Protein AF-A0A2R6I2W6-F1 (afdb_monomer_lite)

Foldseek 3Di:
DWKWWKKWWKKAFDDPDPPDDDVVRIDIDIDIHTADAQPDPRNCVLVVQFFQQWGPDFVVQQQVVCCVPPVDRPPPDDPVPPDRMGTPTITTAAMEEAPVRVVRNQVSVVVCLVVVVCSQPPDNHSVSSCCGRNNPRYHHPDDPPPPPPPDDDDDDDD

pLDDT: mean 80.18, std 14.54, range [41.94, 94.88]

Secondary structure (DSSP, 8-state):
--EEEEEEEEEEE---STT---SSSEEEEEEEEEPPPTTSTTTTHHHHHEETTEES-HHHHHHHHHHHHHS----SS--STT-SEEEEEEEEEEEEE-HHHHHHHHHHHHHHHHHT--TTTT--SHHHHIIIIITT-EEE------------------

Radius of gyration: 21.49 Å; chains: 1; bounding box: 52×59×59 Å

Structure (mmCIF, N/CA/C/O backbone):
data_AF-A0A2R6I2W6-F1
#
_entry.id   AF-A0A2R6I2W6-F1
#
loop_
_atom_site.group_PDB
_atom_site.id
_atom_site.type_symbol
_atom_site.label_atom_id
_atom_site.label_alt_id
_atom_site.label_comp_id
_atom_site.label_asym_id
_atom_site.label_entity_id
_atom_site.label_seq_id
_atom_site.pdbx_PDB_ins_code
_atom_site.Cartn_x
_atom_site.Cartn_y
_atom_site.Cartn_z
_atom_site.occupancy
_atom_site.B_iso_or_equiv
_atom_site.auth_seq_id
_atom_site.auth_comp_id
_atom_site.auth_asym_id
_atom_site.auth_atom_id
_atom_site.pdbx_PDB_model_num
ATOM 1 N N . MET A 1 1 ? 6.440 -16.784 -6.865 1.00 82.12 1 MET A N 1
ATOM 2 C CA . MET A 1 1 ? 6.296 -15.317 -6.843 1.00 82.12 1 MET A CA 1
ATOM 3 C C . MET A 1 1 ? 5.203 -14.916 -5.870 1.00 82.12 1 MET A C 1
ATOM 5 O O . MET A 1 1 ? 4.037 -14.854 -6.238 1.00 82.12 1 MET A O 1
ATOM 9 N N . ASP A 1 2 ? 5.596 -14.637 -4.634 1.00 87.62 2 ASP A N 1
ATOM 10 C CA . ASP A 1 2 ? 4.736 -14.123 -3.574 1.00 87.62 2 ASP A CA 1
ATOM 11 C C . ASP A 1 2 ? 5.276 -12.786 -3.063 1.00 87.62 2 ASP A C 1
ATOM 13 O O . ASP A 1 2 ? 6.443 -12.669 -2.670 1.00 87.62 2 ASP A O 1
ATOM 17 N N . ALA A 1 3 ? 4.414 -11.771 -3.019 1.00 91.88 3 ALA A N 1
ATOM 18 C CA . ALA A 1 3 ? 4.738 -10.492 -2.409 1.00 91.88 3 ALA A CA 1
ATOM 19 C C . ALA A 1 3 ? 3.515 -9.818 -1.790 1.00 91.88 3 ALA A C 1
ATOM 21 O O . ALA A 1 3 ? 2.388 -9.964 -2.260 1.00 91.88 3 ALA A O 1
ATOM 22 N N . ALA A 1 4 ? 3.746 -9.064 -0.719 1.00 93.44 4 ALA A N 1
ATOM 23 C CA . ALA A 1 4 ? 2.725 -8.308 -0.021 1.00 93.44 4 ALA A CA 1
ATOM 24 C C . ALA A 1 4 ? 3.275 -6.984 0.517 1.00 93.44 4 ALA A C 1
ATOM 26 O O . ALA A 1 4 ? 4.338 -6.931 1.142 1.00 93.44 4 ALA A O 1
ATOM 27 N N . TYR A 1 5 ? 2.507 -5.916 0.320 1.00 91.44 5 TYR A N 1
ATOM 28 C CA . TYR A 1 5 ? 2.712 -4.637 0.984 1.00 91.44 5 TYR A CA 1
ATOM 29 C C . TYR A 1 5 ? 2.164 -4.717 2.405 1.00 91.44 5 TYR A C 1
ATOM 31 O O . TYR A 1 5 ? 0.987 -5.025 2.612 1.00 91.44 5 TYR A O 1
ATOM 39 N N . VAL A 1 6 ? 3.017 -4.428 3.379 1.00 92.31 6 VAL A N 1
ATOM 40 C CA . VAL A 1 6 ? 2.682 -4.475 4.798 1.00 92.31 6 VAL A CA 1
ATOM 41 C C . VAL A 1 6 ? 2.515 -3.063 5.324 1.00 92.31 6 VAL A C 1
ATOM 43 O O . VAL A 1 6 ? 3.423 -2.233 5.234 1.00 92.31 6 VAL A O 1
ATOM 46 N N . PHE A 1 7 ? 1.361 -2.819 5.930 1.00 91.00 7 PHE A N 1
ATOM 47 C CA . PHE A 1 7 ? 1.010 -1.553 6.552 1.00 91.00 7 PHE A CA 1
ATOM 48 C C . PHE A 1 7 ? 0.726 -1.759 8.033 1.00 91.00 7 PHE A C 1
ATOM 50 O O . PHE A 1 7 ? 0.087 -2.736 8.427 1.00 91.00 7 PHE A O 1
ATOM 57 N N . ARG A 1 8 ? 1.157 -0.806 8.858 1.00 92.69 8 ARG A N 1
ATOM 58 C CA . ARG A 1 8 ? 0.614 -0.637 10.202 1.00 92.69 8 ARG A CA 1
ATOM 59 C C . ARG A 1 8 ? -0.616 0.245 10.087 1.00 92.69 8 ARG A C 1
ATOM 61 O O . ARG A 1 8 ? -0.552 1.319 9.501 1.00 92.69 8 ARG A O 1
ATOM 68 N N . VAL A 1 9 ? -1.722 -0.214 10.652 1.00 92.44 9 VAL A N 1
ATOM 69 C CA . VAL A 1 9 ? -2.995 0.496 10.625 1.00 92.44 9 VAL A CA 1
ATOM 70 C C . VAL A 1 9 ? -3.437 0.745 12.053 1.00 92.44 9 VAL A C 1
ATOM 72 O O . VAL A 1 9 ? -3.526 -0.191 12.849 1.00 92.44 9 VAL A O 1
ATOM 75 N N . ARG A 1 10 ? -3.736 2.001 12.380 1.00 92.12 10 ARG A N 1
ATOM 76 C CA . ARG A 1 10 ? -4.342 2.356 13.660 1.00 92.12 10 ARG A CA 1
ATOM 77 C C . ARG A 1 10 ? -5.842 2.516 13.479 1.00 92.12 10 ARG A C 1
ATOM 79 O O . ARG A 1 10 ? -6.295 3.362 12.710 1.00 92.12 10 ARG A O 1
ATOM 86 N N . LEU A 1 11 ? -6.603 1.691 14.185 1.00 90.12 11 LEU A N 1
ATOM 87 C CA . LEU A 1 11 ? -8.055 1.629 14.114 1.00 90.12 11 LEU A CA 1
ATOM 88 C C . LEU A 1 11 ? -8.657 2.169 15.403 1.00 90.12 11 LEU A C 1
ATOM 90 O O . LEU A 1 11 ? -8.251 1.766 16.490 1.00 90.12 11 LEU A O 1
ATOM 94 N N . ARG A 1 12 ? -9.663 3.029 15.283 1.00 88.38 12 ARG A N 1
ATOM 95 C CA . ARG A 1 12 ? -10.499 3.482 16.393 1.00 88.38 12 ARG A CA 1
ATOM 96 C C . ARG A 1 12 ? -11.868 2.830 16.294 1.00 88.38 12 ARG A C 1
ATOM 98 O O . ARG A 1 12 ? -12.533 2.931 15.263 1.00 88.38 12 ARG A O 1
ATOM 105 N N . LEU A 1 13 ? -12.266 2.153 17.359 1.00 87.38 13 LEU A N 1
ATOM 106 C CA . LEU A 1 13 ? -13.540 1.466 17.492 1.00 87.38 13 LEU A CA 1
ATOM 107 C C . LEU A 1 13 ? -14.494 2.363 18.287 1.00 87.38 13 LEU A C 1
ATOM 109 O O . LEU A 1 13 ? -14.219 2.698 19.438 1.00 87.38 13 LEU A O 1
ATOM 113 N N . ASP A 1 14 ? -15.607 2.748 17.667 1.00 83.25 14 ASP A N 1
ATOM 114 C CA . ASP A 1 14 ? -16.619 3.638 18.247 1.00 83.25 14 ASP A CA 1
ATOM 115 C C . ASP A 1 14 ? -17.962 2.885 18.319 1.00 83.25 14 ASP A C 1
ATOM 117 O O . ASP A 1 14 ? -18.756 2.894 17.368 1.00 83.25 14 ASP A O 1
ATOM 121 N N . PRO A 1 15 ? -18.188 2.089 19.383 1.00 77.00 15 PRO A N 1
ATOM 122 C CA . PRO A 1 15 ? -19.386 1.273 19.496 1.00 77.00 15 PRO A CA 1
ATOM 123 C C . PRO A 1 15 ? -20.615 2.167 19.674 1.00 77.00 15 PRO A C 1
ATOM 125 O O . PRO A 1 15 ? -20.692 2.986 20.580 1.00 77.00 15 PRO A O 1
ATOM 128 N N . ARG A 1 16 ? -21.630 1.955 18.834 1.00 75.50 16 ARG A N 1
ATOM 129 C CA . ARG A 1 16 ? -22.896 2.707 18.896 1.00 75.50 16 ARG A CA 1
ATOM 130 C C . ARG A 1 16 ? -23.864 2.236 19.979 1.00 75.50 16 ARG A C 1
ATOM 132 O O . ARG A 1 16 ? -24.879 2.885 20.208 1.00 75.50 16 ARG A O 1
ATOM 139 N N . ALA A 1 17 ? -23.617 1.070 20.566 1.00 80.38 17 ALA A N 1
ATOM 140 C CA . ALA A 1 17 ? -24.505 0.502 21.566 1.00 80.38 17 ALA A CA 1
ATOM 141 C C . ALA A 1 17 ? -24.363 1.272 22.885 1.00 80.38 17 ALA A C 1
ATOM 143 O O . ALA A 1 17 ? -23.270 1.358 23.445 1.00 80.38 17 ALA A O 1
ATOM 144 N N . GLU A 1 18 ? -25.474 1.817 23.385 1.00 80.12 18 GLU A N 1
ATOM 145 C CA . GLU A 1 18 ? -25.502 2.489 24.684 1.00 80.12 18 GLU A CA 1
ATOM 146 C C . GLU A 1 18 ? -25.022 1.542 25.793 1.00 80.12 18 GLU A C 1
ATOM 148 O O . GLU A 1 18 ? -25.392 0.367 25.838 1.00 80.12 18 GLU A O 1
ATOM 153 N N . GLY A 1 19 ? -24.173 2.054 26.687 1.00 83.56 19 GLY A N 1
ATOM 154 C CA . GLY A 1 19 ? -23.581 1.272 27.775 1.00 83.56 19 GLY A CA 1
ATOM 155 C C . GLY A 1 19 ? -22.390 0.392 27.374 1.00 83.56 19 GLY A C 1
ATOM 156 O O . GLY A 1 19 ? -21.872 -0.323 28.229 1.00 83.56 19 GLY A O 1
ATOM 157 N N . VAL A 1 20 ? -21.925 0.449 26.120 1.00 85.62 20 VAL A N 1
ATOM 158 C CA . VAL A 1 20 ? -20.703 -0.235 25.674 1.00 85.62 20 VAL A CA 1
ATOM 159 C C . VAL A 1 20 ? -19.548 0.759 25.596 1.00 85.62 20 VAL A C 1
ATOM 161 O O . VAL A 1 20 ? -19.600 1.737 24.857 1.00 85.62 20 VAL A O 1
ATOM 164 N N . THR A 1 21 ? -18.475 0.481 26.332 1.00 83.56 21 THR A N 1
ATOM 165 C CA . THR A 1 21 ? -17.224 1.251 26.304 1.00 83.56 21 THR A CA 1
ATOM 166 C C . THR A 1 21 ? -16.058 0.323 26.002 1.00 83.56 21 THR A C 1
ATOM 168 O O . THR A 1 21 ? -16.011 -0.791 26.525 1.00 83.56 21 THR A O 1
ATOM 171 N N . LEU A 1 22 ? -15.109 0.781 25.187 1.00 86.00 22 LEU A N 1
ATOM 172 C CA . LEU A 1 22 ? -13.890 0.043 24.864 1.00 86.00 22 LEU A CA 1
ATOM 173 C C . LEU A 1 22 ? -12.689 0.731 25.507 1.00 86.00 22 LEU A C 1
ATOM 175 O O . LEU A 1 22 ? -12.541 1.946 25.393 1.00 86.00 22 LEU A O 1
ATOM 179 N N . ASP A 1 23 ? -11.829 -0.057 26.146 1.00 88.81 23 ASP A N 1
ATOM 180 C CA . ASP A 1 23 ? -10.532 0.385 26.647 1.00 88.81 23 ASP A CA 1
ATOM 181 C C . ASP A 1 23 ? -9.479 -0.701 26.342 1.00 88.81 23 ASP A C 1
ATOM 183 O O . ASP A 1 23 ? -9.585 -1.811 26.870 1.00 88.81 23 ASP A O 1
ATOM 187 N N . PRO A 1 24 ? -8.510 -0.437 25.446 1.00 88.81 24 PRO A N 1
ATOM 188 C CA . PRO A 1 24 ? -8.386 0.778 24.643 1.00 88.81 24 PRO A CA 1
ATOM 189 C C . PRO A 1 24 ? -9.439 0.834 23.517 1.00 88.81 24 PRO A C 1
ATOM 191 O O . PRO A 1 24 ? -9.744 -0.170 22.875 1.00 88.81 24 PRO A O 1
ATOM 194 N N . ALA A 1 25 ? -9.960 2.028 23.221 1.00 87.94 25 ALA A N 1
ATOM 195 C CA . ALA A 1 25 ? -10.829 2.258 22.056 1.00 87.94 25 ALA A CA 1
ATOM 196 C C . ALA A 1 25 ? -10.052 2.326 20.726 1.00 87.94 25 ALA A C 1
ATOM 198 O O . ALA A 1 25 ? -10.647 2.295 19.649 1.00 87.94 25 ALA A O 1
ATOM 199 N N . THR A 1 26 ? -8.723 2.413 20.794 1.00 91.50 26 THR A N 1
ATOM 200 C CA . THR A 1 26 ? -7.831 2.457 19.636 1.00 91.50 26 THR A CA 1
ATOM 201 C C . THR A 1 26 ? -6.871 1.280 19.685 1.00 91.50 26 THR A C 1
ATOM 203 O O . THR A 1 26 ? -6.196 1.062 20.689 1.00 91.50 26 THR A O 1
ATOM 206 N N . VAL A 1 27 ? -6.791 0.542 18.583 1.00 92.75 27 VAL A N 1
ATOM 207 C CA . VAL A 1 27 ? -5.924 -0.626 18.432 1.00 92.75 27 VAL A CA 1
ATOM 208 C C . VAL A 1 27 ? -5.034 -0.464 17.208 1.00 92.75 27 VAL A C 1
ATOM 210 O O . VAL A 1 27 ? -5.445 0.087 16.187 1.00 92.75 27 VAL A O 1
ATOM 213 N N . GLU A 1 28 ? -3.804 -0.952 17.302 1.00 93.50 28 GLU A N 1
ATOM 214 C CA . GLU A 1 28 ? -2.903 -1.055 16.158 1.00 93.50 28 GLU A CA 1
ATOM 215 C C . GLU A 1 28 ? -2.947 -2.475 15.599 1.00 93.50 28 GLU A C 1
ATOM 217 O O . GLU A 1 28 ? -2.928 -3.453 16.347 1.00 93.50 28 GLU A O 1
ATOM 222 N N . THR A 1 29 ? -3.001 -2.590 14.277 1.00 91.50 29 THR A N 1
ATOM 223 C CA . THR A 1 29 ? -2.993 -3.871 13.572 1.00 91.50 29 THR A CA 1
ATOM 224 C C . THR A 1 29 ? -2.086 -3.821 12.345 1.00 91.50 29 THR A C 1
ATOM 226 O O . THR A 1 29 ? -1.642 -2.752 11.917 1.00 91.50 29 THR A O 1
ATOM 229 N N . THR A 1 30 ? -1.806 -4.992 11.780 1.00 92.69 30 THR A N 1
ATOM 230 C CA . THR A 1 30 ? -1.040 -5.149 10.543 1.00 92.69 30 THR A CA 1
ATOM 231 C C . THR A 1 30 ? -1.987 -5.531 9.414 1.00 92.69 30 THR A C 1
ATOM 233 O O . THR A 1 30 ? -2.737 -6.497 9.536 1.00 92.69 30 THR A O 1
ATOM 236 N N . MET A 1 31 ? -1.935 -4.788 8.312 1.00 90.38 31 MET A N 1
ATOM 237 C CA . MET A 1 31 ? -2.654 -5.096 7.078 1.00 90.38 31 MET A CA 1
ATOM 238 C C . MET A 1 31 ? -1.650 -5.539 6.016 1.00 90.38 31 MET A C 1
ATOM 240 O O . MET A 1 31 ? -0.682 -4.828 5.747 1.00 90.38 31 MET A O 1
ATOM 244 N N . GLU A 1 32 ? -1.891 -6.698 5.409 1.00 91.31 32 GLU A N 1
ATOM 245 C CA . GLU A 1 32 ? -1.108 -7.202 4.280 1.00 91.31 32 GLU A CA 1
ATOM 246 C C . GLU A 1 32 ? -1.968 -7.132 3.013 1.00 91.31 32 GLU A C 1
ATOM 248 O O . GLU A 1 32 ? -3.048 -7.720 2.957 1.00 91.31 32 GLU A O 1
ATOM 253 N N . ARG A 1 33 ? -1.501 -6.395 2.001 1.00 89.00 33 ARG A N 1
ATOM 254 C CA . ARG A 1 33 ? -2.105 -6.359 0.662 1.00 89.00 33 ARG A CA 1
ATOM 255 C C . ARG A 1 33 ? -1.210 -7.148 -0.283 1.00 89.00 33 ARG A C 1
ATOM 257 O O . ARG A 1 33 ? -0.052 -6.771 -0.446 1.00 89.00 33 ARG A O 1
ATOM 264 N N . ALA A 1 34 ? -1.743 -8.189 -0.920 1.00 90.31 34 ALA A N 1
ATOM 265 C CA . ALA A 1 34 ? -1.027 -8.910 -1.971 1.00 90.31 34 ALA A CA 1
ATOM 266 C C . ALA A 1 34 ? -0.574 -7.934 -3.068 1.00 90.31 34 ALA A C 1
ATOM 268 O O . ALA A 1 34 ? -1.333 -7.049 -3.470 1.00 90.31 34 ALA A O 1
ATOM 269 N N . ALA A 1 35 ? 0.681 -8.053 -3.487 1.00 90.56 35 ALA A N 1
ATOM 270 C CA . ALA A 1 35 ? 1.218 -7.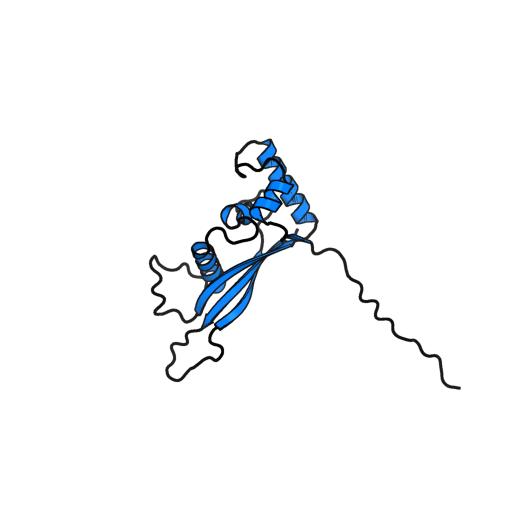246 -4.566 1.00 90.56 35 ALA A CA 1
ATOM 271 C C . ALA A 1 35 ? 0.882 -7.901 -5.909 1.00 90.56 35 ALA A C 1
ATOM 273 O O . ALA A 1 35 ? 0.994 -9.118 -6.059 1.00 90.56 35 ALA A O 1
ATOM 274 N N . ASP A 1 36 ? 0.451 -7.080 -6.860 1.00 92.00 36 ASP A N 1
ATOM 275 C CA . ASP A 1 36 ? 0.122 -7.527 -8.208 1.00 92.00 36 ASP A CA 1
ATOM 276 C C . ASP A 1 36 ? 1.413 -7.912 -8.963 1.00 92.00 36 ASP A C 1
ATOM 278 O O . ASP A 1 36 ? 2.460 -7.299 -8.716 1.00 92.00 36 ASP A O 1
ATOM 282 N N . PRO A 1 37 ? 1.388 -8.916 -9.859 1.00 88.62 37 PRO A N 1
ATOM 283 C CA . PRO A 1 37 ? 2.591 -9.378 -10.549 1.00 88.62 37 PRO A CA 1
ATOM 284 C C . PRO A 1 37 ? 3.281 -8.256 -11.346 1.00 88.62 37 PRO A C 1
ATOM 286 O O . PRO A 1 37 ? 2.599 -7.485 -12.022 1.00 88.62 37 PRO A O 1
ATOM 289 N N . PRO A 1 38 ? 4.623 -8.150 -11.324 1.00 90.19 38 PRO A N 1
ATOM 290 C CA . PRO A 1 38 ? 5.331 -7.115 -12.070 1.00 90.19 38 PRO A CA 1
ATOM 291 C C . PRO A 1 38 ? 5.035 -7.165 -13.573 1.00 90.19 38 PRO A C 1
ATOM 293 O O . PRO A 1 38 ? 5.145 -8.217 -14.198 1.00 90.19 38 PRO A O 1
ATOM 296 N N . GLY A 1 39 ? 4.690 -6.016 -14.157 1.00 85.62 39 GLY A N 1
ATOM 297 C CA . GLY A 1 39 ? 4.330 -5.891 -15.572 1.00 85.62 39 GLY A CA 1
ATOM 298 C C . GLY A 1 39 ? 2.850 -6.139 -15.894 1.00 85.62 39 GLY A C 1
ATOM 299 O O . GLY A 1 39 ? 2.451 -5.919 -17.035 1.00 85.62 39 GLY A O 1
ATOM 300 N N . GLU A 1 40 ? 2.029 -6.544 -14.920 1.00 88.19 40 GLU A N 1
ATOM 301 C CA . GLU A 1 40 ? 0.573 -6.690 -15.072 1.00 88.19 40 GLU A CA 1
ATOM 302 C C . GLU A 1 40 ? -0.195 -5.475 -14.541 1.00 88.19 40 GLU A C 1
ATOM 304 O O . GLU A 1 40 ? 0.312 -4.711 -13.727 1.00 88.19 40 GLU A O 1
ATOM 309 N N . ASP A 1 41 ? -1.449 -5.289 -14.956 1.00 83.25 41 ASP A N 1
ATOM 310 C CA . ASP A 1 41 ? -2.280 -4.181 -14.472 1.00 83.25 41 ASP A CA 1
ATOM 311 C C . ASP A 1 41 ? -2.290 -4.092 -12.930 1.00 83.25 41 ASP A C 1
ATOM 313 O O . ASP A 1 41 ? -2.666 -5.030 -12.234 1.00 83.25 41 ASP A O 1
ATOM 317 N N . GLY A 1 42 ? -1.883 -2.936 -12.389 1.00 81.38 42 GLY A N 1
ATOM 318 C CA . GLY A 1 42 ? -1.833 -2.681 -10.940 1.00 81.38 42 GLY A CA 1
ATOM 319 C C . GLY A 1 42 ? -0.457 -2.839 -10.277 1.00 81.38 42 GLY A C 1
ATOM 320 O O . GLY A 1 42 ? -0.275 -2.364 -9.154 1.00 81.38 42 GLY A O 1
ATOM 321 N N . TRP A 1 43 ? 0.550 -3.381 -10.971 1.00 88.38 43 TRP A N 1
ATOM 322 C CA . TRP A 1 43 ? 1.900 -3.597 -10.416 1.00 88.38 43 TRP A CA 1
ATOM 323 C C . TRP A 1 43 ? 2.631 -2.321 -9.962 1.00 88.38 43 TRP A C 1
ATOM 325 O O . TRP A 1 43 ? 3.530 -2.356 -9.118 1.00 88.38 43 TRP A O 1
ATOM 335 N N . LEU A 1 44 ? 2.210 -1.166 -10.485 1.00 88.31 44 LEU A N 1
ATOM 336 C CA . LEU A 1 44 ? 2.732 0.162 -10.149 1.00 88.31 44 LEU A CA 1
ATOM 337 C C . LEU A 1 44 ? 2.136 0.742 -8.858 1.00 88.31 44 LEU A C 1
ATOM 339 O O . LEU A 1 44 ? 2.368 1.909 -8.546 1.00 88.31 44 LEU A O 1
ATOM 343 N N . PHE A 1 45 ? 1.429 -0.066 -8.062 1.00 85.81 45 PHE A N 1
ATOM 344 C CA . PHE A 1 45 ? 0.853 0.347 -6.782 1.00 85.81 45 PHE A CA 1
ATOM 345 C C . PHE A 1 45 ? 1.843 1.126 -5.898 1.00 85.81 45 PHE A C 1
ATOM 347 O O . PHE A 1 45 ? 1.483 2.157 -5.331 1.00 85.81 45 PHE A O 1
ATOM 354 N N . PHE A 1 46 ? 3.099 0.669 -5.804 1.00 86.75 46 PHE A N 1
ATOM 355 C CA . PHE A 1 46 ? 4.129 1.344 -5.008 1.00 86.75 46 PHE A CA 1
ATOM 356 C C . PHE A 1 46 ? 4.464 2.747 -5.529 1.00 86.75 46 PHE A C 1
ATOM 358 O O . PHE A 1 46 ? 4.681 3.648 -4.729 1.00 86.75 46 PHE A O 1
ATOM 365 N N . ARG A 1 47 ? 4.476 2.949 -6.850 1.00 86.00 47 ARG A N 1
ATOM 366 C CA . ARG A 1 47 ? 4.721 4.258 -7.463 1.00 86.00 47 ARG A CA 1
ATOM 367 C C . ARG A 1 47 ? 3.586 5.224 -7.139 1.00 86.00 47 ARG A C 1
ATOM 369 O O . ARG A 1 47 ? 3.830 6.383 -6.824 1.00 86.00 47 ARG A O 1
ATOM 376 N N . ASP A 1 48 ? 2.355 4.734 -7.230 1.00 85.44 48 ASP A N 1
ATOM 377 C CA . ASP A 1 48 ? 1.166 5.575 -7.109 1.00 85.44 48 ASP A CA 1
ATOM 378 C C . ASP A 1 48 ? 0.863 5.953 -5.650 1.00 85.44 48 ASP A C 1
ATOM 380 O O . ASP A 1 48 ? 0.294 7.014 -5.401 1.00 85.44 48 ASP A O 1
ATOM 384 N N . ASN A 1 49 ? 1.280 5.126 -4.683 1.00 82.38 49 ASN A N 1
ATOM 385 C CA . ASN A 1 49 ? 0.889 5.270 -3.274 1.00 82.38 49 ASN A CA 1
ATOM 386 C C . ASN A 1 49 ? 2.048 5.538 -2.307 1.00 82.38 49 ASN A C 1
ATOM 388 O O . ASN A 1 49 ? 1.800 5.929 -1.165 1.00 82.38 49 ASN A O 1
ATOM 392 N N . LEU A 1 50 ? 3.302 5.301 -2.706 1.00 85.62 50 LEU A N 1
ATOM 393 C CA . LEU A 1 50 ? 4.452 5.398 -1.806 1.00 85.62 50 LEU A CA 1
ATOM 394 C C . LEU A 1 50 ? 5.475 6.412 -2.307 1.00 85.62 50 LEU A C 1
ATOM 396 O O . LEU A 1 50 ? 5.723 6.547 -3.500 1.00 85.62 50 LEU A O 1
ATOM 400 N N . TRP A 1 51 ? 6.105 7.113 -1.374 1.00 83.00 51 TRP A N 1
ATOM 401 C CA . TRP A 1 51 ? 7.256 7.962 -1.633 1.00 83.00 51 TRP A CA 1
ATOM 402 C C . TRP A 1 51 ? 8.206 7.900 -0.441 1.00 83.00 51 TRP A C 1
ATOM 404 O O . TRP A 1 51 ? 7.808 8.102 0.701 1.00 83.00 51 TRP A O 1
ATOM 414 N N . ARG A 1 52 ? 9.477 7.595 -0.703 1.00 81.88 52 ARG A N 1
ATOM 415 C CA . ARG A 1 52 ? 10.552 7.399 0.284 1.00 81.88 52 ARG A CA 1
ATOM 416 C C . ARG A 1 52 ? 10.209 6.413 1.408 1.00 81.88 52 ARG A C 1
ATOM 418 O O . ARG A 1 52 ? 10.716 6.549 2.518 1.00 81.88 52 ARG A O 1
ATOM 425 N N . GLY A 1 53 ? 9.397 5.395 1.115 1.00 78.19 53 GLY A N 1
ATOM 426 C CA . GLY A 1 53 ? 8.957 4.416 2.110 1.00 78.19 53 GLY A CA 1
ATOM 427 C C . GLY A 1 53 ? 7.849 4.923 3.041 1.00 78.19 53 GLY A C 1
ATOM 428 O O . GLY A 1 53 ? 7.606 4.311 4.077 1.00 78.19 53 GLY A O 1
ATOM 429 N N . GLU A 1 54 ? 7.163 6.005 2.680 1.00 78.25 54 GLU A N 1
ATOM 430 C CA . GLU A 1 54 ? 5.976 6.513 3.370 1.00 78.25 54 GLU A CA 1
ATOM 431 C C . GLU A 1 54 ? 4.794 6.588 2.396 1.00 78.25 54 GLU A C 1
ATOM 433 O O . GLU A 1 54 ? 4.985 6.618 1.180 1.00 78.25 54 GLU A O 1
ATOM 438 N N . ALA A 1 55 ? 3.563 6.609 2.914 1.00 81.00 55 ALA A N 1
ATOM 439 C CA . ALA A 1 55 ? 2.395 6.891 2.084 1.00 81.00 55 ALA A CA 1
ATOM 440 C C . ALA A 1 55 ? 2.481 8.336 1.569 1.00 81.00 55 ALA A C 1
ATOM 442 O O . ALA A 1 55 ? 2.583 9.269 2.367 1.00 81.00 55 ALA A O 1
ATOM 443 N N . ASN A 1 56 ? 2.453 8.524 0.248 1.00 82.44 56 ASN A N 1
ATOM 444 C CA . ASN A 1 56 ? 2.584 9.855 -0.358 1.00 82.44 56 ASN A CA 1
ATOM 445 C C . ASN A 1 56 ? 1.356 10.748 -0.088 1.00 82.44 56 ASN A C 1
ATOM 447 O O . ASN A 1 56 ? 1.494 11.965 0.028 1.00 82.44 56 ASN A O 1
ATOM 451 N N . ASP A 1 57 ? 0.182 10.133 0.060 1.00 82.12 57 ASP A N 1
ATOM 452 C CA . ASP A 1 57 ? -1.087 10.752 0.424 1.00 82.12 57 ASP A CA 1
ATOM 453 C C . ASP A 1 57 ? -1.714 9.977 1.603 1.00 82.12 57 ASP A C 1
ATOM 455 O O . ASP A 1 57 ? -2.330 8.919 1.422 1.00 82.12 57 ASP A O 1
ATOM 459 N N . PRO A 1 58 ? -1.552 10.478 2.842 1.00 76.44 58 PRO A N 1
ATOM 460 C CA . PRO A 1 58 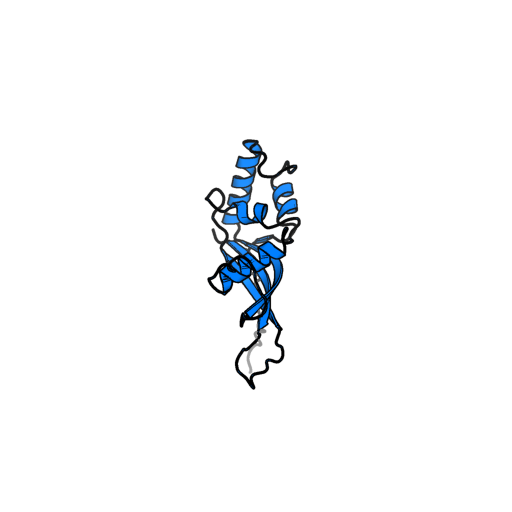? -2.099 9.837 4.033 1.00 76.44 58 PRO A CA 1
ATOM 461 C C . PRO A 1 58 ? -3.631 9.751 4.052 1.00 76.44 58 PRO A C 1
ATOM 463 O O . PRO A 1 58 ? -4.176 8.849 4.692 1.00 76.44 58 PRO A O 1
ATOM 466 N N . GLU A 1 59 ? -4.344 10.674 3.398 1.00 78.75 59 GLU A N 1
ATOM 467 C CA . GLU A 1 59 ? -5.807 10.610 3.307 1.00 78.75 59 GLU A CA 1
ATOM 468 C C . GLU A 1 59 ? -6.219 9.487 2.359 1.00 78.75 59 GLU A C 1
ATOM 470 O O . GLU A 1 59 ? -7.021 8.631 2.739 1.00 78.75 59 GLU A O 1
ATOM 475 N N . HIS A 1 60 ? -5.587 9.409 1.187 1.00 76.94 60 HIS A N 1
ATOM 476 C CA . HIS A 1 60 ? -5.822 8.324 0.240 1.00 76.94 60 HIS A CA 1
ATOM 477 C C . HIS A 1 60 ? -5.471 6.951 0.830 1.00 76.94 60 HIS A C 1
ATOM 479 O O . HIS A 1 60 ? -6.243 5.999 0.706 1.00 76.94 60 HIS A O 1
ATOM 485 N N . ALA A 1 61 ? -4.354 6.842 1.556 1.00 80.62 61 ALA A N 1
ATOM 486 C CA . ALA A 1 61 ? -3.958 5.600 2.216 1.00 80.62 61 ALA A CA 1
ATOM 487 C C . ALA A 1 61 ? -4.989 5.135 3.261 1.00 80.62 61 ALA A C 1
ATOM 489 O O . ALA A 1 61 ? -5.290 3.940 3.345 1.00 80.62 61 ALA A O 1
ATOM 490 N N . ARG A 1 62 ? -5.581 6.064 4.028 1.00 83.06 62 ARG A N 1
ATOM 491 C CA . ARG A 1 62 ? -6.687 5.755 4.953 1.00 83.06 62 ARG A CA 1
ATOM 492 C C . ARG A 1 62 ? -7.926 5.274 4.211 1.00 83.06 62 ARG A C 1
ATOM 494 O O . ARG A 1 62 ? -8.552 4.320 4.666 1.00 83.06 62 ARG A O 1
ATOM 501 N N . GLU A 1 63 ? -8.277 5.901 3.090 1.00 80.25 63 GLU A N 1
ATOM 502 C CA . GLU A 1 63 ? -9.416 5.482 2.266 1.00 80.25 63 GLU A CA 1
ATOM 503 C C . GLU A 1 63 ? -9.222 4.076 1.689 1.00 80.25 63 GLU A C 1
ATOM 505 O O . GLU A 1 63 ? -10.144 3.263 1.759 1.00 80.25 63 GLU A O 1
ATOM 510 N N . LEU A 1 64 ? -8.024 3.763 1.188 1.00 79.19 64 LEU A N 1
ATOM 511 C CA . LEU A 1 64 ? -7.685 2.431 0.682 1.00 79.19 64 LEU A CA 1
ATOM 512 C C . LEU A 1 64 ? -7.732 1.372 1.785 1.00 79.19 64 LEU A C 1
ATOM 514 O O . LEU A 1 64 ? -8.336 0.317 1.597 1.00 79.19 64 LEU A O 1
ATOM 518 N N . ALA A 1 65 ? -7.138 1.646 2.950 1.00 81.94 65 ALA A N 1
ATOM 519 C CA . ALA A 1 65 ? -7.190 0.721 4.083 1.00 81.94 65 ALA A CA 1
ATOM 520 C C . ALA A 1 65 ? -8.628 0.509 4.564 1.00 81.94 65 ALA A C 1
ATOM 522 O O . ALA A 1 65 ? -9.035 -0.601 4.894 1.00 81.94 65 ALA A O 1
ATOM 523 N N . HIS A 1 66 ? -9.426 1.570 4.570 1.00 80.00 66 HIS A N 1
ATOM 524 C CA . HIS A 1 66 ? -10.832 1.496 4.916 1.00 80.00 66 HIS A CA 1
ATOM 525 C C . HIS A 1 66 ? -11.639 0.659 3.912 1.00 80.00 66 HIS A C 1
ATOM 527 O O . HIS A 1 66 ? -12.434 -0.183 4.329 1.00 80.00 66 HIS A O 1
ATOM 533 N N . GLU A 1 67 ? -11.446 0.864 2.608 1.00 80.56 67 GLU A N 1
ATOM 534 C CA . GLU A 1 67 ? -12.067 0.049 1.558 1.00 80.56 67 GLU A CA 1
ATOM 535 C C . GLU A 1 67 ? -11.666 -1.425 1.694 1.00 80.56 67 GLU A C 1
ATOM 537 O O . GLU A 1 67 ? -12.534 -2.295 1.662 1.00 80.56 67 GLU A O 1
ATOM 542 N N . ALA A 1 68 ? -10.383 -1.707 1.931 1.00 80.00 68 ALA A N 1
ATOM 543 C CA . ALA A 1 68 ? -9.875 -3.066 2.093 1.00 80.00 68 ALA A CA 1
ATOM 544 C C . ALA A 1 68 ? -10.423 -3.770 3.348 1.00 80.00 68 ALA A C 1
ATOM 546 O O . ALA A 1 68 ? -10.774 -4.946 3.290 1.00 80.00 68 ALA A O 1
ATOM 547 N N . LEU A 1 69 ? -10.512 -3.066 4.481 1.00 79.19 69 LEU A N 1
ATOM 548 C CA . LEU A 1 69 ? -10.939 -3.650 5.759 1.00 79.19 69 LEU A CA 1
ATOM 549 C C . LEU A 1 69 ? -12.459 -3.754 5.902 1.00 79.19 69 LEU A C 1
ATOM 551 O O . LEU A 1 69 ? -12.951 -4.643 6.593 1.00 79.19 69 LEU A O 1
ATOM 555 N N . LEU A 1 70 ? -13.205 -2.819 5.311 1.00 75.38 70 LEU A N 1
ATOM 556 C CA . LEU A 1 70 ? -14.640 -2.659 5.561 1.00 75.38 70 LEU A CA 1
ATOM 557 C C . LEU A 1 70 ? -15.487 -2.867 4.296 1.00 75.38 70 LEU A C 1
ATOM 559 O O . LEU A 1 70 ? -16.710 -2.798 4.379 1.00 75.38 70 LEU A O 1
ATOM 563 N N . GLY A 1 71 ? -14.860 -3.126 3.142 1.00 68.38 71 GLY A N 1
ATOM 564 C CA . GLY A 1 71 ? -15.527 -3.487 1.886 1.00 68.38 71 GLY A CA 1
ATOM 565 C C . GLY A 1 71 ? -16.317 -2.357 1.217 1.00 68.38 71 GLY A C 1
ATOM 566 O O . GLY A 1 71 ? -17.054 -2.608 0.267 1.00 68.38 71 GLY A O 1
ATOM 567 N N . GLU A 1 72 ? -16.200 -1.117 1.700 1.00 62.34 72 GLU A N 1
ATOM 568 C CA . GLU A 1 72 ? -16.972 0.026 1.209 1.00 62.34 72 GLU A CA 1
ATOM 569 C C . GLU A 1 72 ? -16.085 1.259 1.008 1.00 62.34 72 GLU A C 1
ATOM 571 O O . GLU A 1 72 ? -15.403 1.708 1.937 1.00 62.34 72 GLU A O 1
ATOM 576 N N . ARG A 1 73 ? -16.169 1.879 -0.180 1.00 56.78 73 ARG A N 1
ATOM 577 C CA . ARG A 1 73 ? -15.639 3.234 -0.378 1.00 56.78 73 ARG A CA 1
ATOM 578 C C . ARG A 1 73 ? -16.494 4.252 0.379 1.00 56.78 73 ARG A C 1
ATOM 580 O O . ARG A 1 73 ? -17.724 4.215 0.255 1.00 56.78 73 ARG A O 1
ATOM 587 N N . PRO A 1 74 ? -15.889 5.195 1.122 1.00 55.03 74 PRO A N 1
ATOM 588 C CA . PRO A 1 74 ? -16.649 6.249 1.780 1.00 55.03 74 PRO A CA 1
ATOM 589 C C . PRO A 1 74 ? -17.428 7.059 0.732 1.00 55.03 74 PRO A C 1
ATOM 591 O O . PRO A 1 74 ? -16.868 7.600 -0.222 1.00 55.03 74 PRO A O 1
ATOM 594 N N . ARG A 1 75 ? -18.757 7.135 0.875 1.00 57.31 75 ARG A N 1
ATOM 595 C CA . ARG A 1 75 ? -19.598 7.919 -0.040 1.00 57.31 75 ARG A CA 1
ATOM 596 C C . ARG A 1 75 ? -19.326 9.408 0.150 1.00 57.31 75 ARG A C 1
ATOM 598 O O . ARG A 1 75 ? -19.882 10.002 1.058 1.00 57.31 75 ARG A O 1
ATOM 605 N N . ARG A 1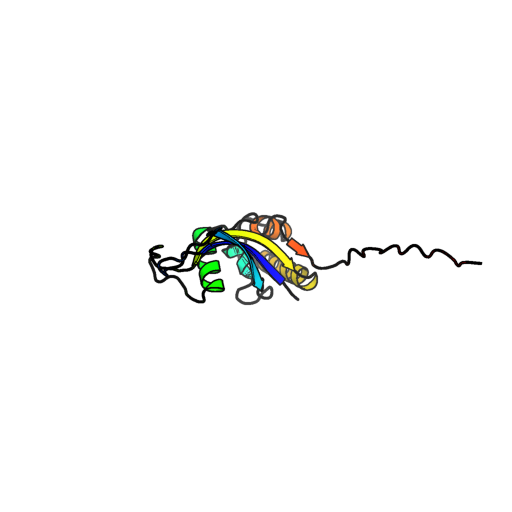 76 ? -18.482 9.979 -0.718 1.00 52.50 76 ARG A N 1
ATOM 606 C CA . ARG A 1 76 ? -18.252 11.398 -1.096 1.00 52.50 76 ARG A CA 1
ATOM 607 C C . ARG A 1 76 ? -18.222 12.509 -0.025 1.00 52.50 76 ARG A C 1
ATOM 609 O O . ARG A 1 76 ? -18.002 13.659 -0.389 1.00 52.50 76 ARG A O 1
ATOM 616 N N . ARG A 1 77 ? -18.392 12.213 1.261 1.00 49.72 77 ARG A N 1
ATOM 617 C CA . ARG A 1 77 ? -18.094 13.084 2.401 1.00 49.72 77 ARG A CA 1
ATOM 618 C C . ARG A 1 77 ? -18.118 12.223 3.668 1.00 49.72 77 ARG A C 1
ATOM 620 O O . ARG A 1 77 ? -19.209 11.910 4.142 1.00 49.72 77 ARG A O 1
ATOM 627 N N . PRO A 1 78 ? -16.969 11.790 4.208 1.00 50.12 78 PRO A N 1
ATOM 628 C CA . PRO A 1 78 ? -16.972 11.093 5.481 1.00 50.12 78 PRO A CA 1
ATOM 629 C C . PRO A 1 78 ? -17.388 12.100 6.556 1.00 50.12 78 PRO A C 1
ATOM 631 O O . PRO A 1 78 ? -16.627 12.991 6.919 1.00 50.12 78 PRO A O 1
ATOM 634 N N . THR A 1 79 ? -18.616 11.998 7.059 1.00 50.66 79 THR A N 1
ATOM 635 C CA . THR A 1 79 ? -18.867 12.442 8.426 1.00 50.66 79 THR A CA 1
ATOM 636 C C . THR A 1 79 ? -18.304 11.340 9.323 1.00 50.66 79 THR A C 1
ATOM 638 O O . THR A 1 79 ? -18.785 10.209 9.238 1.00 50.66 79 THR A O 1
ATOM 641 N N . PRO A 1 80 ? -17.276 11.610 10.152 1.00 53.50 80 PRO A N 1
ATOM 642 C CA . PRO A 1 80 ? -16.772 10.627 11.121 1.00 53.50 80 PRO A CA 1
ATOM 643 C C . PRO A 1 80 ? -17.876 10.162 12.086 1.00 53.50 80 PRO A C 1
ATOM 645 O O . PRO A 1 80 ? -17.801 9.090 12.679 1.00 53.50 80 PRO A O 1
ATOM 648 N N . GLU A 1 81 ? -18.939 10.955 12.190 1.00 52.66 81 GLU A N 1
ATOM 649 C CA . GLU A 1 81 ? -20.175 10.658 12.892 1.00 52.66 81 GLU A CA 1
ATOM 650 C C . GLU A 1 81 ? -20.937 9.537 12.174 1.00 52.66 81 GLU A C 1
ATOM 652 O O . GLU A 1 81 ? -21.753 9.758 11.277 1.00 52.66 81 GLU A O 1
ATOM 657 N N . GLY A 1 82 ? -20.652 8.299 12.578 1.00 57.47 82 GLY A N 1
ATOM 658 C CA . GLY A 1 82 ? -21.512 7.165 12.279 1.00 57.47 82 G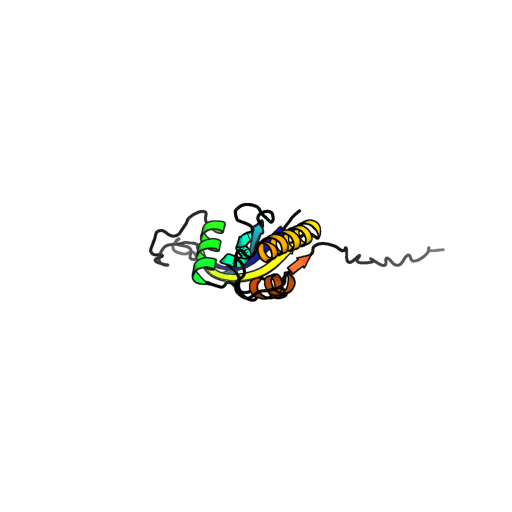LY A CA 1
ATOM 659 C C . GLY A 1 82 ? -20.850 5.884 11.784 1.00 57.47 82 GLY A C 1
ATOM 660 O O . GLY A 1 82 ? -21.564 4.999 11.306 1.00 57.47 82 GLY A O 1
ATOM 661 N N . ARG A 1 83 ? -19.531 5.733 11.899 1.00 68.62 83 ARG A N 1
ATOM 662 C CA . ARG A 1 83 ? -18.874 4.468 11.559 1.00 68.62 83 ARG A CA 1
ATOM 663 C C . ARG A 1 83 ? -18.371 3.760 12.820 1.00 68.62 83 ARG A C 1
ATOM 665 O O . ARG A 1 83 ? -17.655 4.388 13.590 1.00 68.62 83 ARG A O 1
ATOM 672 N N . PRO A 1 84 ? -18.690 2.465 13.020 1.00 74.75 84 PRO A N 1
ATOM 673 C CA . PRO A 1 84 ? -18.215 1.728 14.190 1.00 74.75 84 PRO A CA 1
ATOM 674 C C . PRO A 1 84 ? -16.694 1.510 14.193 1.00 74.75 84 PRO A C 1
ATOM 676 O O . PRO A 1 84 ? -16.126 1.208 15.238 1.00 74.75 84 PRO A O 1
ATOM 679 N N . VAL A 1 85 ? -16.032 1.664 13.039 1.00 81.12 85 VAL A N 1
ATOM 680 C CA . VAL A 1 85 ? -14.578 1.538 12.877 1.00 81.12 85 VAL A CA 1
ATOM 681 C C . VAL A 1 85 ? -14.055 2.697 12.031 1.00 81.12 85 VAL A C 1
ATOM 683 O O . VAL A 1 85 ? -14.524 2.911 10.914 1.00 81.12 85 VAL A O 1
ATOM 686 N N . THR A 1 86 ? -13.069 3.430 12.540 1.00 85.12 86 THR A N 1
ATOM 687 C CA . THR A 1 86 ? -12.375 4.516 11.833 1.00 85.12 86 THR A CA 1
ATOM 688 C C . THR A 1 86 ? -10.894 4.177 11.686 1.00 85.12 86 THR A C 1
ATOM 690 O O . THR A 1 86 ? -10.296 3.633 12.610 1.00 85.12 86 THR A O 1
ATOM 693 N N . VAL A 1 87 ? -10.293 4.506 10.540 1.00 86.38 87 VAL A N 1
ATOM 694 C CA . VAL A 1 87 ? -8.844 4.380 10.321 1.00 86.38 87 VAL A CA 1
ATOM 695 C C . VAL A 1 87 ? -8.174 5.710 10.679 1.00 86.38 87 VAL A C 1
ATOM 697 O O . VAL A 1 87 ? -8.324 6.693 9.957 1.00 86.38 87 VAL A O 1
ATOM 700 N N . ASP A 1 88 ? -7.443 5.752 11.792 1.00 86.69 88 ASP A N 1
ATOM 701 C CA . ASP A 1 88 ? -6.757 6.960 12.268 1.00 86.69 88 ASP A CA 1
ATOM 702 C C . ASP A 1 88 ? -5.423 7.194 11.538 1.00 86.69 88 ASP A C 1
ATOM 704 O O . ASP A 1 88 ? -5.056 8.336 11.254 1.00 86.69 88 ASP A O 1
ATOM 708 N N . SER A 1 89 ? -4.671 6.136 11.228 1.00 86.81 89 SER A N 1
ATOM 709 C CA . SER A 1 89 ? -3.419 6.223 10.461 1.00 86.81 89 SER A CA 1
ATOM 710 C C . SER A 1 89 ? -3.129 4.934 9.700 1.00 86.81 89 SER A C 1
ATOM 712 O O . SER A 1 89 ? -3.585 3.854 10.086 1.00 86.81 89 SER A O 1
ATOM 714 N N . VAL A 1 90 ? -2.376 5.078 8.609 1.00 88.06 90 VAL A N 1
ATOM 715 C CA . VAL A 1 90 ? -1.861 3.983 7.787 1.00 88.06 90 VAL A CA 1
ATOM 716 C C . VAL A 1 90 ? -0.417 4.310 7.456 1.00 88.06 90 VAL A C 1
ATOM 718 O O . VAL A 1 90 ? -0.142 5.310 6.799 1.00 88.06 90 VAL A O 1
ATOM 721 N N . ASP A 1 91 ? 0.488 3.456 7.908 1.00 88.44 91 ASP A N 1
ATOM 722 C CA . ASP A 1 91 ? 1.922 3.653 7.774 1.00 88.44 91 ASP A CA 1
ATOM 723 C C . ASP A 1 91 ? 2.510 2.462 7.021 1.00 88.44 91 ASP A C 1
ATOM 725 O O . ASP A 1 91 ? 2.402 1.315 7.471 1.00 88.44 91 ASP A O 1
ATOM 729 N N . PHE A 1 92 ? 3.132 2.714 5.868 1.00 90.00 92 PHE A N 1
ATOM 730 C CA . PHE A 1 92 ? 3.864 1.673 5.151 1.00 90.00 92 PHE A CA 1
ATOM 731 C C . PHE A 1 92 ? 5.020 1.163 6.018 1.00 90.00 92 PHE A C 1
ATOM 733 O O . PHE A 1 92 ? 5.708 1.929 6.696 1.00 90.00 92 PHE A O 1
ATOM 740 N N . ARG A 1 93 ? 5.203 -0.157 6.048 1.00 90.81 93 ARG A N 1
ATOM 741 C CA . ARG A 1 93 ? 6.248 -0.805 6.848 1.00 90.81 93 ARG A CA 1
ATOM 742 C C . ARG A 1 93 ? 7.282 -1.447 5.958 1.00 90.81 93 ARG A C 1
ATOM 744 O O . ARG A 1 93 ? 8.462 -1.162 6.120 1.00 90.81 93 ARG A O 1
ATOM 751 N N . GLU A 1 94 ? 6.840 -2.320 5.064 1.00 93.19 94 GLU A N 1
ATOM 752 C CA . GLU A 1 94 ? 7.728 -3.087 4.201 1.00 93.19 94 GLU A CA 1
ATOM 753 C C . GLU A 1 94 ? 6.979 -3.737 3.038 1.00 93.19 94 GLU A C 1
ATOM 755 O O . GLU A 1 94 ? 5.794 -4.053 3.132 1.00 93.19 94 GLU A O 1
ATOM 760 N N . LEU A 1 95 ? 7.699 -3.976 1.946 1.00 92.75 95 LEU A N 1
ATOM 761 C CA . LEU A 1 95 ? 7.335 -4.936 0.918 1.00 92.75 95 LEU A CA 1
ATOM 762 C C . LEU A 1 95 ? 7.949 -6.279 1.315 1.00 92.75 95 LEU A C 1
ATOM 764 O O . LEU A 1 95 ? 9.163 -6.454 1.219 1.00 92.75 95 LEU A O 1
ATOM 768 N N . ARG A 1 96 ? 7.123 -7.224 1.764 1.00 93.94 96 ARG A N 1
ATOM 769 C CA . ARG A 1 96 ? 7.555 -8.607 1.999 1.00 93.94 96 ARG A CA 1
ATOM 770 C C . ARG A 1 96 ? 7.450 -9.374 0.700 1.00 93.94 96 ARG A C 1
ATOM 772 O O . ARG A 1 96 ? 6.382 -9.399 0.108 1.00 93.94 96 ARG A O 1
ATOM 779 N N . THR A 1 97 ? 8.526 -10.002 0.263 1.00 93.44 97 THR A N 1
ATOM 780 C CA . THR A 1 97 ? 8.590 -10.620 -1.064 1.00 93.44 97 THR A CA 1
ATOM 781 C C . THR A 1 97 ? 9.512 -11.835 -1.071 1.00 93.44 97 THR A C 1
ATOM 783 O O . THR A 1 97 ? 10.315 -11.998 -0.155 1.00 93.44 97 THR A O 1
ATOM 786 N N . ASP A 1 98 ? 9.398 -12.715 -2.058 1.00 92.88 98 ASP A N 1
ATOM 787 C CA . ASP A 1 98 ? 10.425 -13.707 -2.372 1.00 92.88 98 ASP A CA 1
ATOM 788 C C . ASP A 1 98 ? 11.472 -13.137 -3.355 1.00 92.88 98 ASP A C 1
ATOM 790 O O . ASP A 1 98 ? 11.374 -12.008 -3.839 1.00 92.88 98 ASP A O 1
ATOM 794 N N . ARG A 1 99 ? 12.548 -13.895 -3.610 1.00 91.38 99 ARG A N 1
ATOM 795 C CA . ARG A 1 99 ? 13.590 -13.462 -4.562 1.00 91.38 99 ARG A CA 1
ATOM 796 C C . ARG A 1 99 ? 13.052 -13.378 -5.988 1.00 91.38 99 ARG A C 1
ATOM 798 O O . ARG A 1 99 ? 13.401 -12.453 -6.705 1.00 91.38 99 ARG A O 1
ATOM 805 N N . GLU A 1 100 ? 12.192 -14.321 -6.358 1.00 93.00 100 GLU A N 1
ATOM 806 C CA . GLU A 1 100 ? 11.631 -14.438 -7.704 1.00 93.00 100 GLU A CA 1
ATOM 807 C C . GLU A 1 100 ? 10.818 -13.191 -8.084 1.00 93.00 100 GLU A C 1
ATOM 809 O O . GLU A 1 100 ? 11.023 -12.615 -9.149 1.00 93.00 100 GLU A O 1
ATOM 814 N N . TYR A 1 101 ? 9.960 -12.714 -7.181 1.00 91.69 101 TYR A N 1
ATOM 815 C CA . TYR A 1 101 ? 9.189 -11.493 -7.368 1.00 91.69 101 TYR A CA 1
ATOM 816 C C . TYR A 1 101 ? 10.086 -10.254 -7.358 1.00 91.69 101 TYR A C 1
ATOM 818 O O . TYR A 1 101 ? 9.879 -9.353 -8.168 1.00 91.69 101 TYR A O 1
ATOM 826 N N . LEU A 1 102 ? 11.087 -10.175 -6.469 1.00 91.62 102 LEU A N 1
ATOM 827 C CA . LEU A 1 102 ? 11.995 -9.024 -6.451 1.00 91.62 102 LEU A CA 1
ATOM 828 C C . LEU A 1 102 ? 12.795 -8.910 -7.756 1.00 91.62 102 LEU A C 1
ATOM 830 O O . LEU A 1 102 ? 12.981 -7.802 -8.259 1.00 91.62 102 LEU A O 1
ATOM 834 N N . ASP A 1 103 ? 13.257 -10.030 -8.302 1.00 93.25 103 ASP A N 1
ATOM 835 C CA . ASP A 1 103 ? 13.972 -10.054 -9.577 1.00 93.25 103 ASP A CA 1
ATOM 836 C C . ASP A 1 103 ? 13.035 -9.660 -10.730 1.00 93.25 103 ASP A C 1
ATOM 838 O O . ASP A 1 103 ? 13.365 -8.755 -11.499 1.00 93.25 103 ASP A O 1
ATOM 842 N N . ALA A 1 104 ? 11.815 -10.209 -10.773 1.00 94.00 104 ALA A N 1
ATOM 843 C CA . ALA A 1 104 ? 10.798 -9.815 -11.750 1.00 94.00 104 ALA A CA 1
ATOM 844 C C . ALA A 1 104 ? 10.432 -8.320 -11.660 1.00 94.00 104 ALA A C 1
ATOM 846 O O . ALA A 1 104 ? 10.290 -7.647 -12.680 1.00 94.00 104 ALA A O 1
ATOM 847 N N . LEU A 1 105 ? 10.334 -7.768 -10.445 1.00 92.44 105 LEU A N 1
ATOM 848 C CA . LEU A 1 105 ? 10.077 -6.345 -10.216 1.00 92.44 105 LEU A CA 1
ATOM 849 C C . LEU A 1 105 ? 11.201 -5.482 -10.790 1.00 92.44 105 LEU A C 1
ATOM 851 O O . LEU A 1 105 ? 10.937 -4.490 -11.468 1.00 92.44 105 LEU A O 1
ATOM 855 N N . LYS A 1 106 ? 12.457 -5.859 -10.538 1.00 94.00 106 LYS A N 1
ATOM 856 C CA . LYS A 1 106 ? 13.625 -5.148 -11.071 1.00 94.00 106 LYS A CA 1
ATOM 857 C C . LYS A 1 106 ? 13.667 -5.190 -12.594 1.00 94.00 106 LYS A C 1
ATOM 859 O O . LYS A 1 106 ? 14.009 -4.183 -13.213 1.00 94.00 106 LYS A O 1
ATOM 864 N N . ASP A 1 107 ? 13.318 -6.325 -13.188 1.00 94.88 107 ASP A N 1
ATOM 865 C CA . ASP A 1 107 ? 13.292 -6.494 -14.638 1.00 94.88 107 ASP A CA 1
ATOM 866 C C . ASP A 1 107 ? 12.180 -5.668 -15.290 1.00 94.88 107 ASP A C 1
ATOM 868 O O . ASP A 1 107 ? 12.442 -4.974 -16.273 1.00 94.88 107 ASP A O 1
ATOM 872 N N . ALA A 1 108 ? 10.981 -5.651 -14.700 1.00 93.06 108 ALA A N 1
ATOM 873 C CA . ALA A 1 108 ? 9.876 -4.815 -15.162 1.00 93.06 108 ALA A CA 1
ATOM 874 C C . ALA A 1 108 ? 10.216 -3.316 -15.076 1.00 93.06 108 ALA A C 1
ATOM 876 O O . ALA A 1 108 ? 10.025 -2.582 -16.044 1.00 93.06 108 ALA A O 1
ATOM 877 N N . ILE A 1 109 ? 10.799 -2.862 -13.957 1.00 92.50 109 ILE A N 1
ATOM 878 C CA . ILE A 1 109 ? 11.259 -1.470 -13.806 1.00 92.50 109 ILE A CA 1
ATOM 879 C C . ILE A 1 109 ? 12.302 -1.128 -14.873 1.00 92.50 109 ILE A C 1
ATOM 881 O O . ILE A 1 109 ? 12.222 -0.066 -15.489 1.00 92.50 109 ILE A O 1
ATOM 885 N N . ARG A 1 110 ? 13.279 -2.016 -15.105 1.00 93.56 110 ARG A N 1
ATOM 886 C CA . ARG A 1 110 ? 14.318 -1.798 -16.119 1.00 93.56 110 ARG A CA 1
ATOM 887 C C . ARG A 1 110 ? 13.713 -1.649 -17.510 1.00 93.56 110 ARG A C 1
ATOM 889 O O . ARG A 1 110 ? 14.086 -0.724 -18.218 1.00 93.56 110 ARG A O 1
ATOM 896 N N . ALA A 1 111 ? 12.759 -2.506 -17.868 1.00 91.12 111 ALA A N 1
ATOM 897 C CA . ALA A 1 111 ? 12.080 -2.429 -19.155 1.00 91.12 111 ALA A CA 1
ATOM 898 C C . ALA A 1 111 ? 11.360 -1.082 -19.358 1.00 91.12 111 ALA A C 1
ATOM 900 O O . ALA A 1 111 ? 11.447 -0.509 -20.442 1.00 91.12 111 ALA A O 1
ATOM 901 N N . ASP A 1 112 ? 10.705 -0.543 -18.325 1.00 88.38 112 ASP A N 1
ATOM 902 C CA . ASP A 1 112 ? 10.060 0.778 -18.387 1.00 88.38 112 ASP A CA 1
ATOM 903 C C . ASP A 1 112 ? 11.067 1.935 -18.511 1.00 88.38 112 ASP A C 1
ATOM 905 O O . ASP A 1 112 ? 10.844 2.884 -19.270 1.00 88.38 112 ASP A O 1
ATOM 909 N N . LEU A 1 113 ? 12.190 1.854 -17.784 1.00 89.62 113 LEU A N 1
ATOM 910 C CA . LEU A 1 113 ? 13.277 2.834 -17.875 1.00 89.62 113 LEU A CA 1
ATOM 911 C C . LEU A 1 113 ? 13.907 2.833 -19.273 1.00 89.62 113 LEU A C 1
ATOM 913 O O . LEU A 1 113 ? 14.053 3.896 -19.876 1.00 89.62 113 LEU A O 1
ATOM 917 N N . ASP A 1 114 ? 14.209 1.651 -19.813 1.00 89.81 114 ASP A N 1
ATOM 918 C CA . ASP A 1 114 ? 14.775 1.479 -21.156 1.00 89.81 114 ASP A CA 1
ATOM 919 C C . ASP A 1 114 ? 13.798 1.943 -22.248 1.00 89.81 114 ASP A C 1
ATOM 921 O O . ASP A 1 114 ? 14.209 2.511 -23.263 1.00 89.81 114 ASP A O 1
ATOM 925 N N . ALA A 1 115 ? 12.493 1.749 -22.034 1.00 87.81 115 ALA A N 1
ATOM 926 C CA . ALA A 1 115 ? 11.445 2.238 -22.925 1.00 87.81 115 ALA A CA 1
ATOM 927 C C . ALA A 1 115 ? 11.267 3.768 -22.872 1.00 87.81 115 ALA A C 1
ATOM 929 O O . ALA A 1 115 ? 10.624 4.338 -23.757 1.00 87.81 115 ALA A O 1
ATOM 930 N N . GLY A 1 116 ? 11.823 4.448 -21.862 1.00 83.00 116 GLY A N 1
ATOM 931 C CA . GLY A 1 116 ? 11.766 5.903 -21.738 1.00 83.00 116 GLY A CA 1
ATOM 932 C C . GLY A 1 116 ? 10.355 6.440 -21.494 1.00 83.00 116 GLY A C 1
ATOM 933 O O . GLY A 1 116 ? 10.048 7.567 -21.884 1.00 83.00 116 GLY A O 1
ATOM 934 N N . THR A 1 117 ? 9.484 5.654 -20.855 1.00 80.69 117 THR A N 1
ATOM 935 C CA . THR A 1 117 ? 8.073 6.018 -20.622 1.00 80.69 117 THR A CA 1
ATOM 936 C C . THR A 1 117 ? 7.908 7.220 -19.689 1.00 80.69 117 THR A C 1
ATOM 938 O O . THR A 1 117 ? 6.843 7.834 -19.644 1.00 80.69 117 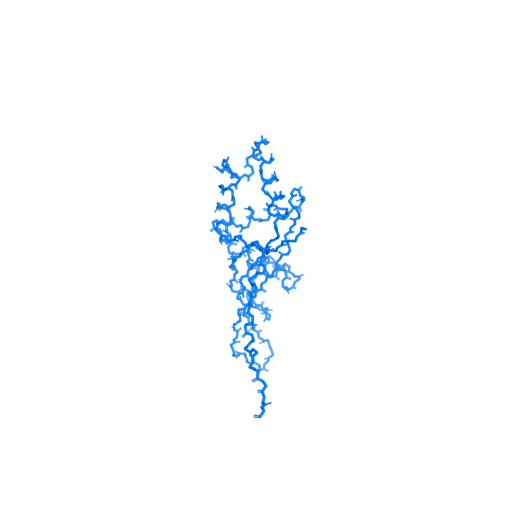THR A O 1
ATOM 941 N N . GLY A 1 118 ? 8.954 7.570 -18.931 1.00 78.56 118 GLY A N 1
ATOM 942 C CA . GLY A 1 118 ? 8.904 8.610 -17.905 1.00 78.56 118 GLY A CA 1
ATOM 943 C C . GLY A 1 118 ? 8.094 8.197 -16.674 1.00 78.56 118 GLY A C 1
ATOM 944 O O . GLY A 1 118 ? 7.795 9.043 -15.831 1.00 78.56 118 GLY A O 1
ATOM 945 N N . ALA A 1 119 ? 7.757 6.906 -16.542 1.00 80.31 119 ALA A N 1
ATOM 946 C CA . ALA A 1 119 ? 6.919 6.384 -15.466 1.00 80.31 119 ALA A CA 1
ATOM 947 C C . ALA A 1 119 ? 7.490 6.636 -14.062 1.00 80.31 119 ALA A C 1
ATOM 949 O O . ALA A 1 119 ? 6.721 6.685 -13.108 1.00 80.31 119 ALA A O 1
ATOM 950 N N . PHE A 1 120 ? 8.807 6.820 -13.922 1.00 84.12 120 PHE A N 1
ATOM 951 C CA . PHE A 1 120 ? 9.478 6.961 -12.625 1.00 84.12 120 PHE A CA 1
ATOM 952 C C . PHE A 1 120 ? 10.091 8.346 -12.371 1.00 84.12 120 PHE A C 1
ATOM 954 O O . PHE A 1 120 ? 10.921 8.504 -11.473 1.00 84.12 120 PHE A O 1
ATOM 961 N N . GLY A 1 121 ? 9.657 9.369 -13.111 1.00 81.38 121 GLY A N 1
ATOM 962 C CA . GLY A 1 121 ? 10.117 10.742 -12.914 1.00 81.38 121 GLY A CA 1
ATOM 963 C C . GLY A 1 121 ? 11.615 10.896 -13.190 1.00 81.38 121 GLY A C 1
ATOM 964 O O . GLY A 1 121 ? 12.067 10.621 -14.295 1.00 81.38 121 GLY A O 1
ATOM 965 N N . ALA A 1 122 ? 12.371 11.365 -12.191 1.00 80.19 122 ALA A N 1
ATOM 966 C CA . ALA A 1 122 ? 13.811 11.627 -12.302 1.00 80.19 122 ALA A CA 1
ATOM 967 C C . ALA A 1 122 ? 14.705 10.423 -11.945 1.00 80.19 122 ALA A C 1
ATOM 969 O O . ALA A 1 122 ? 15.915 10.594 -11.856 1.00 80.19 122 ALA A O 1
ATOM 970 N N . ALA A 1 123 ? 14.132 9.244 -11.686 1.00 85.25 123 ALA A N 1
ATOM 971 C CA . ALA A 1 123 ? 14.919 8.047 -11.414 1.00 85.25 123 ALA A CA 1
ATOM 972 C C . ALA A 1 123 ? 15.515 7.484 -12.713 1.00 85.25 123 ALA A C 1
ATOM 974 O O . ALA A 1 123 ? 14.796 7.257 -13.684 1.00 85.25 123 ALA A O 1
ATOM 975 N N . ASP A 1 124 ? 16.819 7.242 -12.698 1.00 83.12 124 ASP A N 1
ATOM 976 C CA . ASP A 1 124 ? 17.623 6.788 -13.835 1.00 83.12 124 ASP A CA 1
ATOM 977 C C . ASP A 1 124 ? 18.143 5.351 -13.677 1.00 83.12 124 ASP A C 1
ATOM 979 O O . ASP A 1 124 ? 18.677 4.771 -14.622 1.00 83.12 124 ASP A O 1
ATOM 983 N N . SER A 1 125 ? 17.935 4.736 -12.509 1.00 88.19 125 SER A N 1
ATOM 984 C CA . SER A 1 125 ? 18.288 3.342 -12.249 1.00 88.19 125 SER A CA 1
ATOM 985 C C . SER A 1 125 ? 17.196 2.601 -11.476 1.00 88.19 125 SER A C 1
ATOM 987 O O . SER A 1 125 ? 16.379 3.197 -10.773 1.00 88.19 125 SER A O 1
ATOM 989 N N . VAL A 1 126 ? 17.198 1.269 -11.575 1.00 90.88 126 VAL A N 1
ATOM 990 C CA . VAL A 1 126 ? 16.276 0.408 -10.814 1.00 90.88 126 VAL A CA 1
ATOM 991 C C . VAL A 1 126 ? 16.440 0.624 -9.306 1.00 90.88 126 VAL A C 1
ATOM 993 O O . VAL A 1 126 ? 15.448 0.714 -8.586 1.00 90.88 126 VAL A O 1
ATOM 996 N N . ASP A 1 127 ? 17.679 0.741 -8.825 1.00 89.19 127 ASP A N 1
ATOM 997 C CA . ASP A 1 127 ? 17.960 0.989 -7.411 1.00 89.19 127 ASP A CA 1
ATOM 998 C C . ASP A 1 127 ? 17.455 2.367 -6.963 1.00 89.19 127 ASP A C 1
ATOM 1000 O O . ASP A 1 127 ? 16.908 2.483 -5.865 1.00 89.19 127 ASP A O 1
ATOM 1004 N N . ASP A 1 128 ? 17.550 3.394 -7.815 1.00 88.88 128 ASP A N 1
ATOM 1005 C CA . ASP A 1 128 ? 16.972 4.710 -7.529 1.00 88.88 128 ASP A CA 1
ATOM 1006 C C . ASP A 1 128 ? 15.450 4.656 -7.462 1.00 88.88 128 ASP A C 1
ATOM 1008 O O . ASP A 1 128 ? 14.869 5.270 -6.571 1.00 88.88 128 ASP A O 1
ATOM 1012 N N . VAL A 1 129 ? 14.785 3.891 -8.332 1.00 90.19 129 VAL A N 1
ATOM 1013 C CA . VAL A 1 129 ? 13.333 3.669 -8.240 1.00 90.19 129 VAL A CA 1
ATOM 1014 C C . VAL A 1 129 ? 12.991 3.003 -6.907 1.00 90.19 129 VAL A C 1
ATOM 1016 O O . VAL A 1 129 ? 12.209 3.545 -6.124 1.00 90.19 129 VAL A O 1
ATOM 1019 N N . LEU A 1 130 ? 13.608 1.864 -6.588 1.00 90.00 130 LEU A N 1
ATOM 1020 C CA . LEU A 1 130 ? 13.320 1.158 -5.337 1.00 90.00 130 LEU A CA 1
ATOM 1021 C C . LEU A 1 130 ? 13.571 2.059 -4.121 1.00 90.00 130 LEU A C 1
ATOM 1023 O O . LEU A 1 130 ? 12.719 2.159 -3.242 1.00 90.00 130 LEU A O 1
ATOM 1027 N N . ARG A 1 131 ? 14.678 2.801 -4.104 1.00 88.00 131 ARG A N 1
ATOM 1028 C CA . ARG A 1 131 ? 14.995 3.736 -3.022 1.00 88.00 131 ARG A CA 1
ATOM 1029 C C . ARG A 1 131 ? 14.029 4.920 -2.954 1.00 88.00 131 ARG A C 1
ATOM 1031 O O . ARG A 1 131 ? 13.645 5.326 -1.858 1.00 88.00 131 ARG A O 1
ATOM 1038 N N . ASN A 1 132 ? 13.644 5.495 -4.089 1.00 86.69 132 ASN A N 1
ATOM 1039 C CA . ASN A 1 132 ? 12.782 6.674 -4.130 1.00 86.69 132 ASN A CA 1
ATOM 1040 C C . ASN A 1 132 ? 11.355 6.363 -3.703 1.00 86.69 132 ASN A C 1
ATOM 1042 O O . ASN A 1 132 ? 10.744 7.211 -3.065 1.00 86.69 132 ASN A O 1
ATOM 1046 N N . TYR A 1 133 ? 10.837 5.175 -4.012 1.00 87.12 133 TYR A N 1
ATOM 1047 C CA . TYR A 1 133 ? 9.450 4.824 -3.704 1.00 87.12 133 TYR A CA 1
ATOM 1048 C C . TYR A 1 133 ? 9.334 3.927 -2.462 1.00 87.12 133 TYR A C 1
ATOM 1050 O O . TYR A 1 133 ? 8.547 4.222 -1.564 1.00 87.12 133 TYR A O 1
ATOM 1058 N N . LEU A 1 134 ? 10.156 2.879 -2.352 1.00 85.69 134 LEU A N 1
ATOM 1059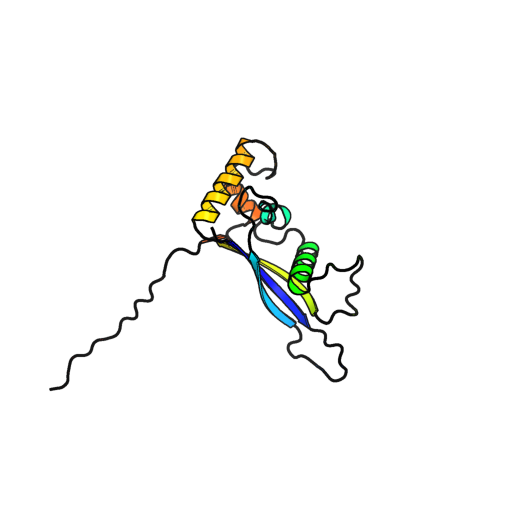 C CA . LEU A 1 134 ? 10.118 1.905 -1.249 1.00 85.69 134 LEU A CA 1
ATOM 1060 C C . LEU A 1 134 ? 11.133 2.198 -0.132 1.00 85.69 134 LEU A C 1
ATOM 1062 O O . LEU A 1 134 ? 11.062 1.582 0.933 1.00 85.69 134 LEU A O 1
ATOM 1066 N N . GLY A 1 135 ? 12.071 3.126 -0.339 1.00 83.81 135 GLY A N 1
ATOM 1067 C CA . GLY A 1 135 ? 13.122 3.407 0.637 1.00 83.81 135 GLY A CA 1
ATOM 1068 C C . GLY A 1 135 ? 14.022 2.189 0.859 1.00 83.81 135 GLY A C 1
ATOM 1069 O O . GLY A 1 135 ? 14.480 1.560 -0.092 1.00 83.81 135 GLY A O 1
ATOM 1070 N N . SER A 1 136 ? 14.261 1.849 2.127 1.00 80.62 136 SER A N 1
ATOM 1071 C CA . SER A 1 136 ? 15.005 0.643 2.535 1.00 80.62 136 SER A CA 1
ATOM 1072 C C . SER A 1 136 ? 14.085 -0.503 2.973 1.00 80.62 136 SER A C 1
ATOM 1074 O O . SER A 1 136 ? 14.531 -1.446 3.624 1.00 80.62 136 SER A O 1
ATOM 1076 N N . SER A 1 137 ? 12.794 -0.420 2.660 1.00 86.81 137 SER A N 1
ATOM 1077 C CA . SER A 1 137 ? 11.755 -1.247 3.273 1.00 86.81 137 SER A CA 1
ATOM 1078 C C . SER A 1 137 ? 11.368 -2.451 2.408 1.00 86.81 137 SER A C 1
ATOM 1080 O O . SER A 1 137 ? 10.190 -2.755 2.252 1.00 86.81 137 SER A O 1
ATOM 1082 N N . VAL A 1 138 ? 12.344 -3.143 1.819 1.00 88.00 138 VAL A N 1
ATOM 1083 C CA . VAL A 1 138 ? 12.118 -4.392 1.070 1.00 88.00 138 VAL A CA 1
ATOM 1084 C C . VAL A 1 138 ? 12.656 -5.562 1.885 1.00 88.00 138 VAL A C 1
ATOM 1086 O O . VAL A 1 138 ? 13.846 -5.619 2.188 1.00 88.00 138 VAL A O 1
ATOM 1089 N N . HIS A 1 139 ? 11.785 -6.508 2.223 1.00 90.88 139 HIS A N 1
ATOM 1090 C CA . HIS A 1 139 ? 12.116 -7.693 3.002 1.00 90.88 139 HIS A CA 1
ATOM 1091 C C . HIS A 1 139 ? 11.959 -8.948 2.150 1.00 90.88 139 HIS A C 1
ATOM 1093 O O . HIS A 1 139 ? 10.845 -9.368 1.835 1.00 90.88 139 HIS A O 1
ATOM 1099 N N . VAL A 1 140 ? 13.080 -9.590 1.828 1.00 89.06 140 VAL A N 1
ATOM 1100 C CA . VAL A 1 140 ? 13.083 -10.844 1.074 1.00 89.06 140 VAL A CA 1
ATOM 1101 C C . VAL A 1 140 ? 12.988 -12.031 2.030 1.00 89.06 140 VAL A C 1
ATOM 1103 O O . VAL A 1 140 ? 13.911 -12.298 2.799 1.00 89.06 140 VAL A O 1
ATOM 1106 N N . ARG A 1 141 ? 11.886 -12.779 1.968 1.00 83.75 141 ARG A N 1
ATOM 1107 C CA . ARG A 1 141 ? 11.691 -14.035 2.698 1.00 83.75 141 ARG A CA 1
ATOM 1108 C C . ARG A 1 141 ? 12.573 -15.106 2.042 1.00 83.75 141 ARG A C 1
ATOM 1110 O O . ARG A 1 141 ? 12.220 -15.664 1.008 1.00 83.75 141 ARG A O 1
ATOM 1117 N N . GLY A 1 142 ? 13.765 -15.345 2.595 1.00 58.69 142 GLY A N 1
ATOM 1118 C CA . GLY A 1 142 ? 14.745 -16.240 1.971 1.00 58.69 142 GLY A CA 1
ATOM 1119 C C . GLY A 1 142 ? 16.025 -16.455 2.775 1.00 58.69 142 GLY A C 1
ATOM 1120 O O . GLY A 1 142 ? 17.094 -16.003 2.361 1.00 58.69 142 GLY A O 1
ATOM 1121 N N . GLY A 1 143 ? 15.894 -17.183 3.886 1.00 43.50 143 GLY A N 1
ATOM 1122 C CA . GLY A 1 143 ? 16.988 -17.765 4.660 1.00 43.50 143 GLY A CA 1
ATOM 1123 C C . GLY A 1 143 ? 16.527 -18.104 6.072 1.00 43.50 143 GLY A C 1
ATOM 1124 O O . GLY A 1 143 ? 16.374 -17.214 6.896 1.00 43.50 143 GLY A O 1
ATOM 1125 N N . THR A 1 144 ? 16.280 -19.381 6.347 1.00 42.91 144 THR A N 1
ATOM 1126 C CA . THR A 1 144 ? 16.220 -19.923 7.708 1.00 42.91 144 THR A CA 1
ATOM 1127 C C . THR A 1 144 ? 17.417 -19.419 8.515 1.00 42.91 144 THR A C 1
ATOM 1129 O O . THR A 1 144 ? 18.535 -19.880 8.286 1.00 42.91 144 THR A O 1
ATOM 1132 N N . ASP A 1 145 ? 17.189 -18.520 9.472 1.00 43.31 145 ASP A N 1
ATOM 1133 C CA . ASP A 1 145 ? 18.044 -18.444 10.653 1.00 43.31 145 ASP A CA 1
ATOM 1134 C C . ASP A 1 145 ? 17.736 -19.714 11.450 1.00 43.31 145 ASP A C 1
ATOM 1136 O O . ASP A 1 145 ? 16.737 -19.824 12.165 1.00 43.31 145 ASP A O 1
ATOM 1140 N N . GLY A 1 146 ? 18.503 -20.762 11.149 1.00 41.94 146 GLY A N 1
ATOM 1141 C CA . GLY A 1 146 ? 18.461 -22.012 11.877 1.00 41.94 146 GLY A CA 1
ATOM 1142 C C . GLY A 1 146 ? 18.858 -21.720 13.311 1.00 41.94 146 GLY A C 1
ATOM 1143 O O . GLY A 1 146 ? 20.040 -21.629 13.621 1.00 41.94 146 GLY A O 1
ATOM 1144 N N . SER A 1 147 ? 17.864 -21.590 14.185 1.00 42.50 147 SER A N 1
ATOM 1145 C CA . SER A 1 147 ? 18.055 -21.749 15.618 1.00 42.50 147 SER A CA 1
ATOM 1146 C C . SER A 1 147 ? 18.601 -23.158 15.851 1.00 42.50 147 SER A C 1
ATOM 1148 O O . SER A 1 147 ? 17.841 -24.121 15.977 1.00 42.50 147 SER A O 1
ATOM 1150 N N . GLU A 1 148 ? 19.929 -23.292 15.859 1.00 43.00 148 GLU A N 1
ATOM 1151 C CA . GLU A 1 148 ? 20.623 -24.454 16.396 1.00 43.00 148 GLU A CA 1
ATOM 1152 C C . GLU A 1 148 ? 20.217 -24.582 17.864 1.00 43.00 148 GLU A C 1
ATOM 1154 O O . GLU A 1 148 ? 20.782 -23.979 18.775 1.00 43.00 148 GLU A O 1
ATOM 1159 N N . SER A 1 149 ? 19.166 -25.366 18.084 1.00 47.38 149 SER A N 1
ATOM 1160 C CA . SER A 1 149 ? 18.779 -25.860 19.393 1.00 47.38 149 SER A CA 1
ATOM 1161 C C . SER A 1 149 ? 19.844 -26.866 19.810 1.00 47.38 149 SER A C 1
ATOM 1163 O O . SER A 1 149 ? 19.722 -28.066 19.566 1.00 47.38 149 SER A O 1
ATOM 1165 N N . HIS A 1 150 ? 20.932 -26.359 20.386 1.00 44.75 150 HIS A N 1
ATOM 1166 C CA . HIS A 1 150 ? 21.986 -27.159 20.987 1.00 44.75 150 HIS A CA 1
ATOM 1167 C C . HIS A 1 150 ? 21.403 -27.888 22.206 1.00 44.75 150 HIS A C 1
ATOM 1169 O O . HIS A 1 150 ? 21.378 -27.369 23.319 1.00 44.75 150 HIS A O 1
ATOM 1175 N N . SER A 1 151 ? 20.863 -29.085 21.978 1.00 54.19 151 SER A N 1
ATOM 1176 C CA . SER A 1 151 ? 20.489 -30.011 23.043 1.00 54.19 151 SER A CA 1
ATOM 1177 C C . SER A 1 151 ? 21.771 -30.585 23.652 1.00 54.19 151 SER A C 1
ATOM 1179 O O . SER A 1 151 ? 22.520 -31.249 22.931 1.00 54.19 151 SER A O 1
ATOM 1181 N N . PRO A 1 152 ? 22.059 -30.381 24.950 1.00 55.91 152 PRO A N 1
ATOM 1182 C CA . PRO A 1 152 ? 23.158 -31.085 25.585 1.00 55.91 152 PRO A CA 1
ATOM 1183 C C . PRO A 1 152 ? 22.749 -32.553 25.755 1.00 55.91 152 PRO A C 1
ATOM 1185 O O . PRO A 1 152 ? 21.900 -32.892 26.577 1.00 55.91 152 PRO A O 1
ATOM 1188 N N . SER A 1 153 ? 23.358 -33.431 24.959 1.00 50.03 153 SER A N 1
ATOM 1189 C CA . SER A 1 153 ? 23.392 -34.864 25.255 1.00 50.03 153 SER A CA 1
ATOM 1190 C C . SER A 1 153 ? 24.314 -35.072 26.455 1.00 50.03 153 SER A C 1
ATOM 1192 O O . SER A 1 153 ? 25.533 -34.996 26.325 1.00 50.03 153 SER A O 1
ATOM 1194 N N . GLY A 1 154 ? 23.739 -35.285 27.637 1.00 53.28 154 GLY A N 1
ATOM 1195 C CA . GLY A 1 154 ? 24.472 -35.812 28.787 1.00 53.28 154 GLY A CA 1
ATOM 1196 C C . GLY A 1 154 ? 24.519 -37.341 28.710 1.00 53.28 154 GLY A C 1
ATOM 1197 O O . GLY A 1 154 ? 23.457 -37.943 28.532 1.00 53.28 154 GLY A O 1
ATOM 1198 N N . PRO A 1 155 ? 25.690 -37.991 28.824 1.00 64.62 155 PRO A N 1
ATOM 1199 C CA . PRO A 1 155 ? 25.741 -39.440 28.888 1.00 64.62 155 PRO A CA 1
ATOM 1200 C C . PRO A 1 155 ? 25.403 -39.938 30.299 1.00 64.62 155 PRO A C 1
ATOM 1202 O O . PRO A 1 155 ? 25.966 -39.497 31.297 1.00 64.62 155 PRO A O 1
ATOM 1205 N N . GLU A 1 156 ? 24.418 -40.829 30.310 1.00 49.78 156 GLU A N 1
ATOM 1206 C CA . GLU A 1 156 ? 24.421 -42.163 30.918 1.00 49.78 156 GLU A CA 1
ATOM 1207 C C . GLU A 1 156 ? 24.938 -42.335 32.357 1.00 49.78 156 GLU A C 1
ATOM 1209 O O . GLU A 1 156 ? 26.114 -42.205 32.685 1.00 49.78 156 GLU A O 1
ATOM 1214 N N . ASN A 1 157 ? 23.983 -42.740 33.191 1.00 48.31 157 ASN A N 1
ATOM 1215 C CA . ASN A 1 157 ? 24.131 -43.272 34.536 1.00 48.31 157 ASN A CA 1
ATOM 1216 C C . ASN A 1 157 ? 24.848 -44.638 34.487 1.00 48.31 157 ASN A C 1
ATOM 1218 O O . ASN A 1 157 ? 24.468 -45.504 33.696 1.00 48.31 157 ASN A O 1
ATOM 1222 N N . THR A 1 158 ? 25.828 -44.862 35.360 1.00 53.69 158 THR A N 1
ATOM 1223 C CA . THR A 1 158 ? 26.281 -46.197 35.789 1.00 53.69 158 THR A CA 1
ATOM 1224 C C . THR A 1 158 ? 26.488 -46.172 37.291 1.00 53.69 158 THR A C 1
ATOM 1226 O O . THR A 1 158 ? 27.151 -45.222 37.766 1.00 53.69 158 THR A O 1
#

Sequence (158 aa):
MDAAYVFRVRLRLDPRAEGVTLDPATVETTMERAADPPGEDGWLFFRDNLWRGEANDPEHARELAHEALLGERPRRRPTPEGRPVTVDSVDFRELRTDREYLDALKDAIRADLDAGTGAFGAADSVDDVLRNYLGSSVHVRGGTDGSESHSPSGPENT